Protein AF-A0A381VDG5-F1 (afdb_monomer_lite)

pLDDT: mean 89.16, std 9.41, range [45.03, 95.31]

Structure (mmCIF, N/CA/C/O backbone):
data_AF-A0A381VDG5-F1
#
_entry.id   AF-A0A381VDG5-F1
#
loop_
_atom_site.group_PDB
_atom_site.id
_atom_site.type_symbol
_atom_site.label_atom_id
_atom_site.label_alt_id
_atom_site.label_comp_id
_atom_site.label_asym_id
_atom_site.label_entity_id
_atom_site.label_seq_id
_atom_site.pdbx_PDB_ins_code
_atom_site.Cartn_x
_atom_site.Cartn_y
_atom_site.Cartn_z
_atom_site.occupancy
_atom_site.B_iso_or_equiv
_atom_site.auth_seq_id
_atom_site.auth_comp_id
_atom_site.auth_asym_id
_atom_site.auth_atom_id
_atom_site.pdbx_PDB_model_num
ATOM 1 N N . MET A 1 1 ? 0.666 10.378 -7.211 1.00 64.38 1 MET A N 1
ATOM 2 C CA . MET A 1 1 ? -0.797 10.573 -7.388 1.00 64.38 1 MET A CA 1
ATOM 3 C C . MET A 1 1 ? -1.580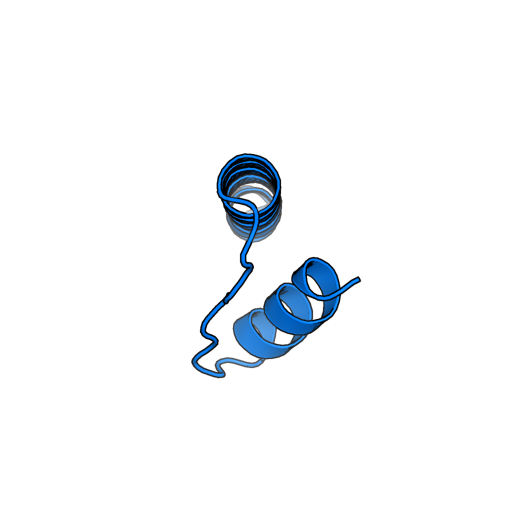 9.275 -7.168 1.00 64.38 1 MET A C 1
ATOM 5 O O . MET A 1 1 ? -2.564 9.321 -6.443 1.00 64.38 1 MET A O 1
ATOM 9 N N . GLY A 1 2 ? -1.144 8.117 -7.692 1.00 85.88 2 GLY A N 1
ATOM 10 C CA . GLY A 1 2 ? -1.847 6.831 -7.500 1.00 85.88 2 GLY A CA 1
ATOM 11 C C . 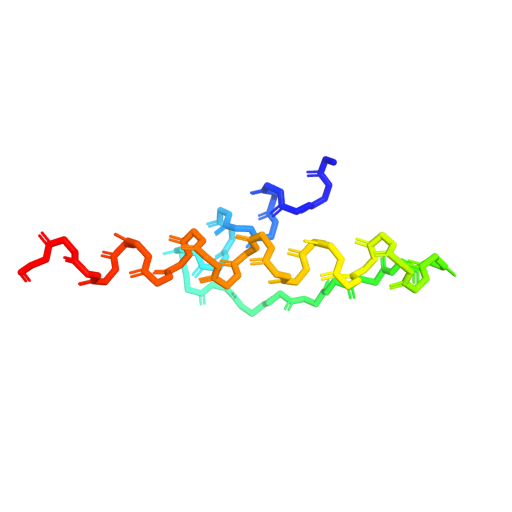GLY A 1 2 ? -2.021 6.382 -6.040 1.00 85.88 2 GLY A C 1
ATOM 12 O O . GLY A 1 2 ? -3.068 5.854 -5.681 1.00 85.88 2 GLY A O 1
ATOM 13 N N . THR A 1 3 ? -1.058 6.685 -5.165 1.00 88.69 3 THR A N 1
ATOM 14 C CA . THR A 1 3 ? -1.103 6.354 -3.729 1.00 88.69 3 THR A CA 1
ATOM 15 C C . THR A 1 3 ? -2.328 6.936 -3.017 1.00 88.69 3 THR A C 1
ATOM 17 O O . THR A 1 3 ? -2.966 6.240 -2.239 1.00 88.69 3 THR A O 1
ATOM 20 N N . GLY A 1 4 ? -2.702 8.186 -3.317 1.00 90.62 4 GLY A N 1
ATOM 21 C CA . GLY A 1 4 ? -3.858 8.838 -2.688 1.00 90.62 4 GLY A CA 1
ATOM 22 C C . GLY A 1 4 ? -5.194 8.238 -3.133 1.00 90.62 4 GLY A C 1
ATOM 23 O O . GLY A 1 4 ? -6.099 8.078 -2.321 1.00 90.62 4 GLY A O 1
ATOM 24 N N . ILE A 1 5 ? -5.293 7.835 -4.403 1.00 92.62 5 ILE A N 1
ATOM 25 C CA . ILE A 1 5 ? -6.471 7.131 -4.931 1.00 92.62 5 ILE A CA 1
ATOM 26 C C . ILE A 1 5 ? -6.602 5.767 -4.249 1.00 92.62 5 ILE A C 1
ATOM 28 O O . ILE A 1 5 ? -7.681 5.415 -3.777 1.00 92.62 5 ILE A O 1
ATOM 32 N N . SER A 1 6 ? -5.490 5.035 -4.133 1.00 92.50 6 SER A N 1
ATOM 33 C CA . SER A 1 6 ? -5.464 3.744 -3.444 1.00 92.50 6 SER A CA 1
ATOM 34 C C . SER A 1 6 ? -5.849 3.868 -1.975 1.00 92.50 6 SER A C 1
ATOM 36 O O . SER A 1 6 ? -6.574 3.020 -1.468 1.00 92.50 6 SER A O 1
ATOM 38 N N . GLN A 1 7 ? -5.398 4.930 -1.304 1.00 91.88 7 GLN A N 1
ATOM 39 C CA . GLN A 1 7 ? -5.765 5.216 0.076 1.00 91.88 7 GLN A CA 1
ATOM 40 C C . GLN A 1 7 ? -7.278 5.413 0.214 1.00 91.88 7 GLN A C 1
ATOM 42 O O . GLN A 1 7 ? -7.908 4.765 1.043 1.00 91.88 7 GLN A O 1
ATOM 47 N N . LEU A 1 8 ? -7.860 6.284 -0.616 1.00 92.81 8 LEU A N 1
ATOM 48 C CA . LEU A 1 8 ? -9.284 6.607 -0.573 1.00 92.81 8 LEU A CA 1
ATOM 49 C C . LEU A 1 8 ? -10.154 5.372 -0.832 1.00 92.81 8 LEU A C 1
ATOM 51 O O . LEU A 1 8 ? -11.109 5.134 -0.096 1.00 92.81 8 LEU A O 1
ATOM 55 N N . ALA A 1 9 ? -9.818 4.592 -1.861 1.00 92.31 9 ALA A N 1
ATOM 56 C CA . ALA A 1 9 ? -10.544 3.377 -2.208 1.00 92.31 9 ALA A CA 1
ATOM 57 C C . ALA A 1 9 ? -10.458 2.327 -1.085 1.00 92.31 9 ALA A C 1
ATOM 59 O O . ALA A 1 9 ? -11.493 1.810 -0.665 1.00 92.31 9 ALA A O 1
ATOM 60 N N . ALA A 1 10 ? -9.267 2.099 -0.518 1.00 90.81 10 ALA A N 1
ATOM 61 C CA . ALA A 1 10 ? -9.083 1.180 0.607 1.00 90.81 10 ALA A CA 1
ATOM 62 C C . ALA A 1 10 ? -9.882 1.605 1.853 1.00 90.81 10 ALA A C 1
ATOM 64 O O . ALA A 1 10 ? -10.504 0.767 2.499 1.00 90.81 10 ALA A O 1
ATOM 65 N N . THR A 1 11 ? -9.950 2.907 2.163 1.00 91.31 11 THR A N 1
ATOM 66 C CA . THR A 1 11 ? -10.774 3.423 3.274 1.00 91.31 11 THR A CA 1
ATOM 67 C C . THR A 1 11 ? -12.273 3.175 3.070 1.00 91.31 11 THR A C 1
ATOM 69 O O . THR A 1 11 ? -13.002 3.028 4.044 1.00 91.31 11 THR A O 1
ATOM 72 N N . HIS A 1 12 ? -12.742 3.083 1.824 1.00 93.25 12 HIS A N 1
ATOM 73 C CA . HIS A 1 12 ? -14.134 2.743 1.504 1.00 93.25 12 HIS A CA 1
ATOM 74 C C . HIS A 1 12 ? -14.363 1.226 1.353 1.00 93.25 12 HIS A C 1
ATOM 76 O O . HIS A 1 12 ? -15.412 0.819 0.860 1.00 93.25 12 HIS A O 1
ATOM 82 N N . GLY A 1 13 ? -13.398 0.394 1.764 1.00 91.12 13 GLY A N 1
ATOM 83 C CA . GLY A 1 13 ? -13.515 -1.067 1.758 1.00 91.12 13 GLY A CA 1
ATOM 84 C C . GLY A 1 13 ? -13.308 -1.724 0.392 1.00 91.12 13 GLY A C 1
ATOM 85 O O . GLY A 1 13 ? -13.705 -2.871 0.213 1.00 91.12 13 GLY A O 1
ATOM 86 N N . TRP A 1 14 ? -12.714 -1.018 -0.574 1.00 95.06 14 TRP A N 1
ATOM 87 C CA . TRP A 1 14 ? -12.375 -1.597 -1.874 1.00 95.06 14 TRP A CA 1
ATOM 88 C C . TRP A 1 14 ? -11.011 -2.280 -1.837 1.00 95.06 14 TRP A C 1
ATOM 90 O O . TRP A 1 14 ? -10.049 -1.730 -1.296 1.00 95.06 14 TRP A O 1
ATOM 100 N N . ASP A 1 15 ? -10.906 -3.426 -2.508 1.00 93.50 15 ASP A N 1
ATOM 101 C CA . ASP A 1 15 ? -9.617 -4.047 -2.799 1.00 93.50 15 ASP A CA 1
ATOM 102 C C . ASP A 1 15 ? -8.877 -3.244 -3.873 1.00 93.50 15 ASP A C 1
ATOM 104 O O . ASP A 1 15 ? -9.414 -2.949 -4.944 1.00 93.50 15 ASP A O 1
ATOM 108 N N . VAL A 1 16 ? -7.620 -2.896 -3.594 1.00 90.88 16 VAL A N 1
ATOM 109 C CA . VAL A 1 16 ? -6.785 -2.098 -4.498 1.00 90.88 16 VAL A CA 1
ATOM 110 C C . VAL A 1 16 ? -5.440 -2.776 -4.715 1.00 90.88 16 VAL A C 1
ATOM 112 O O . VAL A 1 16 ? -4.817 -3.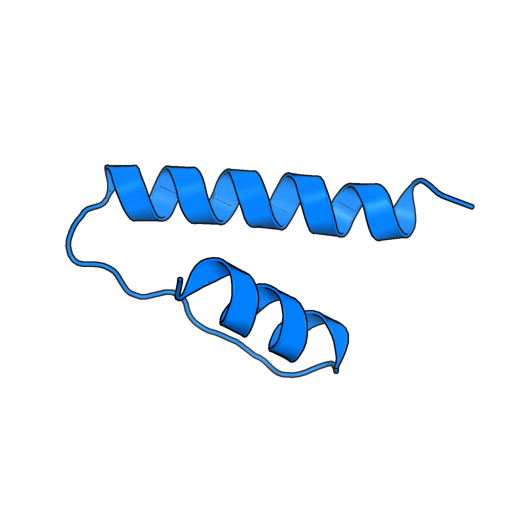264 -3.775 1.00 90.88 16 VAL A O 1
ATOM 115 N N . SER A 1 17 ? -4.960 -2.751 -5.958 1.00 91.81 17 SER A N 1
ATOM 116 C CA . SER A 1 17 ? -3.609 -3.177 -6.319 1.00 91.81 17 SER A CA 1
ATOM 117 C C . SER A 1 17 ? -2.803 -1.992 -6.844 1.00 91.81 17 SER A C 1
ATOM 119 O O . SER A 1 17 ? -3.268 -1.244 -7.705 1.00 91.81 17 SER A O 1
ATOM 121 N N . LEU A 1 18 ? -1.596 -1.813 -6.309 1.00 89.88 18 LEU A N 1
ATOM 122 C CA . LEU A 1 18 ? -0.671 -0.751 -6.694 1.00 89.88 18 LEU A CA 1
ATOM 123 C C . LEU A 1 18 ? 0.390 -1.345 -7.620 1.00 89.88 18 LEU A C 1
ATOM 125 O O . LEU A 1 18 ? 1.138 -2.234 -7.220 1.00 89.88 18 LEU A O 1
ATOM 129 N N . ILE A 1 19 ? 0.427 -0.861 -8.859 1.00 91.56 19 ILE A N 1
ATOM 130 C CA . ILE A 1 19 ? 1.320 -1.354 -9.908 1.00 91.56 19 ILE A CA 1
ATOM 131 C C . ILE A 1 19 ? 2.130 -0.168 -10.418 1.00 91.56 19 ILE A C 1
ATOM 133 O O . ILE A 1 19 ? 1.561 0.818 -10.884 1.00 91.56 19 ILE A O 1
ATOM 137 N N . ASP A 1 20 ? 3.451 -0.271 -10.322 1.00 90.69 20 ASP A N 1
ATOM 138 C CA . ASP A 1 20 ? 4.399 0.719 -10.827 1.00 90.69 20 ASP A CA 1
ATOM 139 C C . ASP A 1 20 ? 5.600 -0.015 -11.442 1.00 90.69 20 ASP A C 1
ATOM 141 O O . ASP A 1 20 ? 5.971 -1.098 -10.982 1.00 90.69 20 ASP A O 1
ATOM 145 N N . SER A 1 21 ? 6.189 0.545 -12.499 1.00 95.31 21 SER A N 1
ATOM 146 C CA . SER A 1 21 ? 7.399 -0.003 -13.125 1.00 95.31 21 SER A CA 1
ATOM 147 C C . SER A 1 21 ? 8.664 0.321 -12.325 1.00 95.31 21 SER A C 1
ATOM 149 O O . SER A 1 21 ? 9.681 -0.353 -12.488 1.00 95.31 21 SER A O 1
ATOM 151 N N . ASN A 1 22 ? 8.607 1.323 -11.446 1.00 94.75 22 ASN A N 1
ATOM 152 C CA . ASN A 1 22 ? 9.681 1.696 -10.541 1.00 94.75 22 ASN A CA 1
ATOM 153 C C . ASN A 1 22 ? 9.457 1.083 -9.146 1.00 94.75 22 ASN A C 1
ATOM 155 O O . ASN A 1 22 ? 8.584 1.506 -8.383 1.00 94.75 22 ASN A O 1
ATOM 159 N N . LE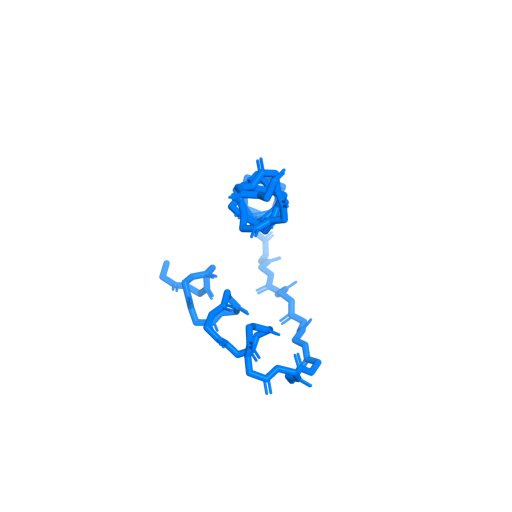U A 1 23 ? 10.298 0.110 -8.790 1.00 93.94 23 LEU A N 1
ATOM 160 C CA . LEU A 1 23 ? 10.225 -0.600 -7.510 1.00 93.94 23 LEU A CA 1
ATOM 161 C C . LEU A 1 23 ? 10.469 0.310 -6.296 1.00 93.94 23 LEU A C 1
ATOM 163 O O . LEU A 1 23 ? 9.843 0.103 -5.255 1.00 93.94 23 LEU A O 1
ATOM 167 N N . ASP A 1 24 ? 11.316 1.333 -6.421 1.00 94.44 24 ASP A N 1
ATOM 168 C CA . ASP A 1 24 ? 11.600 2.267 -5.325 1.00 94.44 24 ASP A CA 1
ATOM 169 C C . ASP A 1 24 ? 10.374 3.140 -5.026 1.00 94.44 24 ASP A C 1
ATOM 171 O O . ASP A 1 24 ? 9.971 3.304 -3.870 1.00 94.44 24 ASP A O 1
ATOM 175 N N . ALA A 1 25 ? 9.717 3.638 -6.079 1.00 91.81 25 ALA A N 1
ATOM 176 C CA . ALA A 1 25 ? 8.480 4.409 -5.964 1.00 91.81 25 ALA A CA 1
ATOM 177 C C . ALA A 1 25 ? 7.326 3.561 -5.395 1.00 91.81 25 ALA A C 1
ATOM 179 O O . ALA A 1 25 ? 6.522 4.049 -4.587 1.00 91.81 25 ALA A O 1
ATOM 180 N N . LEU A 1 26 ? 7.270 2.276 -5.764 1.00 93.81 26 LEU A N 1
ATOM 181 C CA . LEU A 1 26 ? 6.313 1.316 -5.219 1.00 93.81 26 LEU A CA 1
ATOM 182 C C . LEU A 1 26 ? 6.554 1.071 -3.722 1.00 93.81 26 LEU A C 1
ATOM 184 O O . LEU A 1 26 ? 5.613 1.123 -2.925 1.00 93.81 26 LEU A O 1
ATOM 188 N N . GLY A 1 27 ? 7.812 0.871 -3.323 1.00 94.44 27 GLY A N 1
ATOM 189 C CA . GLY A 1 27 ? 8.208 0.718 -1.923 1.00 94.44 27 GLY A CA 1
ATOM 190 C C . GLY A 1 27 ? 7.854 1.947 -1.084 1.00 94.44 27 GLY A C 1
ATOM 191 O O . GLY A 1 27 ? 7.267 1.819 -0.006 1.00 94.44 27 GLY A O 1
ATOM 192 N N . GLN A 1 28 ? 8.123 3.146 -1.604 1.00 93.94 28 GLN A N 1
ATOM 193 C CA . GLN A 1 28 ? 7.766 4.397 -0.935 1.00 93.94 28 GLN A CA 1
ATOM 194 C C . GLN A 1 28 ? 6.247 4.564 -0.795 1.00 93.94 28 GLN A C 1
ATOM 196 O O . GLN A 1 28 ? 5.761 4.927 0.280 1.00 93.94 28 GLN A O 1
ATOM 201 N N . SER A 1 29 ? 5.487 4.239 -1.844 1.00 93.62 29 SER A N 1
ATOM 202 C CA . SER A 1 29 ? 4.019 4.273 -1.817 1.00 93.62 29 SER A CA 1
ATOM 203 C C . SER A 1 29 ? 3.439 3.302 -0.790 1.00 93.62 29 SER A C 1
ATOM 205 O O . SER A 1 29 ? 2.536 3.676 -0.041 1.00 93.62 29 SER A O 1
ATOM 207 N N . ARG A 1 30 ? 3.988 2.084 -0.695 1.00 92.81 30 ARG A N 1
ATOM 208 C CA . ARG A 1 30 ? 3.583 1.085 0.304 1.00 92.81 30 ARG A CA 1
ATOM 209 C C . ARG A 1 30 ? 3.844 1.567 1.730 1.00 92.81 30 ARG A C 1
ATOM 211 O O . ARG A 1 30 ? 2.948 1.491 2.565 1.00 92.81 30 ARG A O 1
ATOM 218 N N . SER A 1 31 ? 5.042 2.081 2.008 1.00 93.94 31 SER A N 1
ATOM 219 C CA . SER A 1 31 ? 5.400 2.602 3.335 1.00 93.94 31 SER A CA 1
ATOM 220 C C . SER A 1 31 ? 4.530 3.794 3.737 1.00 93.94 31 SER A C 1
ATOM 222 O O . SER A 1 31 ? 4.091 3.885 4.884 1.00 93.94 31 SER A O 1
ATOM 224 N N . SER A 1 32 ? 4.231 4.682 2.784 1.00 92.25 32 SER A N 1
ATOM 225 C CA . SER A 1 32 ? 3.326 5.812 2.996 1.00 92.25 32 SER A CA 1
ATOM 226 C C . SER A 1 32 ? 1.905 5.346 3.331 1.00 92.25 32 SER A C 1
ATOM 228 O O . SER A 1 32 ? 1.360 5.780 4.346 1.00 92.25 32 SER A O 1
ATOM 230 N N . LEU A 1 33 ? 1.339 4.415 2.550 1.00 91.62 33 LEU A N 1
ATOM 231 C CA . LEU A 1 33 ? 0.014 3.842 2.814 1.00 91.62 33 LEU A CA 1
ATOM 232 C C . LEU A 1 33 ? -0.052 3.154 4.173 1.00 91.62 33 LEU A C 1
ATOM 234 O O . LEU A 1 33 ? -0.983 3.404 4.930 1.00 91.62 33 LEU A O 1
ATOM 238 N N . HIS A 1 34 ? 0.948 2.340 4.508 1.00 92.00 34 HIS A N 1
ATOM 239 C CA . HIS A 1 34 ? 1.011 1.653 5.794 1.00 92.00 34 HIS A CA 1
ATOM 240 C C . HIS A 1 34 ? 1.030 2.642 6.967 1.00 92.00 34 HIS A C 1
ATOM 242 O O . HIS A 1 34 ? 0.253 2.504 7.906 1.00 92.00 34 HIS A O 1
ATOM 248 N N . SER A 1 35 ? 1.858 3.691 6.892 1.00 92.69 35 SER A N 1
ATOM 249 C CA . SER A 1 35 ? 1.908 4.711 7.944 1.00 92.69 35 SER A CA 1
ATOM 250 C C . SER A 1 35 ? 0.583 5.461 8.094 1.00 92.69 35 SER A C 1
ATOM 252 O O . SER A 1 35 ? 0.148 5.703 9.218 1.00 92.69 35 SER A O 1
ATOM 254 N N . VAL A 1 36 ? -0.063 5.834 6.987 1.00 90.12 36 VAL A N 1
ATOM 255 C CA . VAL A 1 36 ? -1.336 6.564 7.034 1.00 90.12 36 VAL A CA 1
ATOM 256 C C . VAL A 1 36 ? -2.461 5.681 7.567 1.00 90.12 36 VAL A C 1
ATOM 258 O O . VAL A 1 36 ? -3.208 6.132 8.429 1.00 90.12 36 VAL A O 1
ATOM 261 N N . MET A 1 37 ? -2.558 4.432 7.107 1.00 88.50 37 MET A N 1
ATOM 262 C CA . MET A 1 37 ? -3.575 3.488 7.574 1.00 88.50 37 MET A CA 1
ATOM 263 C C . MET A 1 37 ? -3.413 3.169 9.061 1.00 88.50 37 MET A C 1
ATOM 265 O O . MET A 1 37 ? -4.397 3.224 9.791 1.00 88.50 37 MET A O 1
ATOM 269 N N . ASN A 1 38 ? -2.186 2.949 9.545 1.00 91.00 38 ASN A N 1
ATOM 270 C CA . ASN A 1 38 ? -1.954 2.716 10.974 1.00 91.00 38 ASN A CA 1
ATOM 271 C C . ASN A 1 38 ? -2.362 3.923 11.827 1.00 91.00 38 ASN A C 1
ATOM 273 O O . ASN A 1 38 ? -3.031 3.752 12.838 1.00 91.00 38 ASN A O 1
ATOM 277 N N . ARG A 1 39 ? -2.069 5.155 11.387 1.00 89.44 39 ARG A N 1
ATOM 278 C CA . ARG A 1 39 ? -2.502 6.376 12.097 1.00 89.44 39 ARG A CA 1
ATOM 279 C C . ARG A 1 39 ? -4.020 6.540 12.186 1.00 89.44 39 ARG A C 1
ATOM 281 O O . ARG A 1 39 ? -4.484 7.275 13.053 1.00 89.44 39 ARG A O 1
ATOM 288 N N . LEU A 1 40 ? -4.783 5.945 11.268 1.00 84.75 40 LEU A N 1
ATOM 289 C CA . LEU A 1 40 ? -6.247 5.952 11.335 1.00 84.75 40 LEU A CA 1
ATOM 290 C C . LEU A 1 40 ? -6.771 4.991 12.411 1.00 84.75 40 LEU A C 1
ATOM 292 O O . LEU A 1 40 ? -7.860 5.225 12.920 1.00 84.75 40 LEU A O 1
ATOM 296 N N . VAL A 1 41 ? -5.994 3.964 12.772 1.00 84.75 41 VAL A N 1
ATOM 297 C CA . VAL A 1 41 ? -6.319 2.992 13.829 1.00 84.75 41 VAL A CA 1
ATOM 298 C C . VAL A 1 41 ? -5.774 3.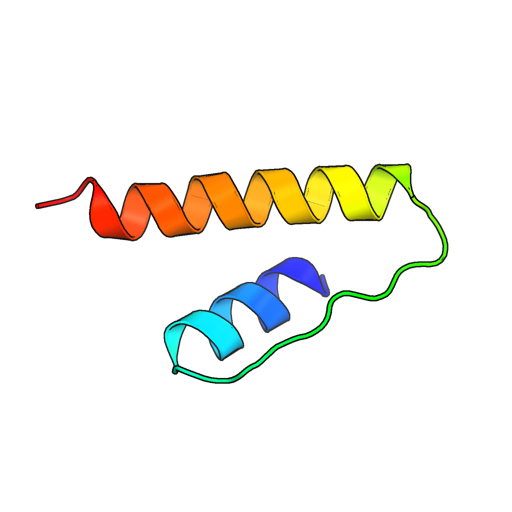434 15.194 1.00 84.75 41 VAL A C 1
ATOM 300 O O . VAL A 1 41 ? -6.452 3.288 16.197 1.00 84.75 41 VAL A O 1
ATOM 303 N N . GLU A 1 42 ? -4.580 4.030 15.246 1.00 85.94 42 GLU A N 1
ATOM 304 C CA . GLU A 1 42 ? -3.919 4.490 16.487 1.00 85.94 42 GLU A CA 1
ATOM 305 C C . GLU A 1 42 ? -4.599 5.696 17.169 1.00 85.94 42 GLU A C 1
ATOM 307 O O . GLU A 1 42 ? -4.141 6.151 18.214 1.00 85.94 42 GLU A O 1
ATOM 312 N N . LYS A 1 43 ? -5.648 6.269 16.568 1.00 60.50 43 LYS A N 1
ATOM 313 C CA . LYS A 1 43 ? -6.364 7.444 17.094 1.00 60.50 43 LYS A CA 1
ATOM 314 C C . LYS A 1 43 ? -7.547 7.114 18.017 1.00 60.50 43 LYS A C 1
ATOM 316 O O . LYS A 1 43 ? -8.311 8.030 18.324 1.00 60.50 43 LYS A O 1
ATOM 321 N N . GLU A 1 44 ? -7.669 5.870 18.473 1.00 45.03 44 GLU A N 1
ATOM 322 C CA . GLU A 1 44 ? -8.575 5.464 19.562 1.00 45.03 44 GLU A CA 1
ATOM 323 C C . GLU A 1 44 ? -7.827 5.202 20.874 1.00 45.03 44 GLU A C 1
ATOM 325 O O . GLU A 1 44 ? -6.757 4.551 20.837 1.00 45.03 44 GLU A O 1
#

Foldseek 3Di:
DVLVVQLVCVVVVHDDDDDDPDPVVVVVSVVVSVVVVVVVVVPD

Organism: NCBI:txid408172

Secondary structure (DSSP, 8-state):
-HHHHHHHHHHTT-------S-HHHHHHHHHHHHHHHHHHHTT-

Sequence (44 aa):
MGTGISQLAATHGWDVSLIDSNLDALGQSRSSLHSVMNRLVEKE

R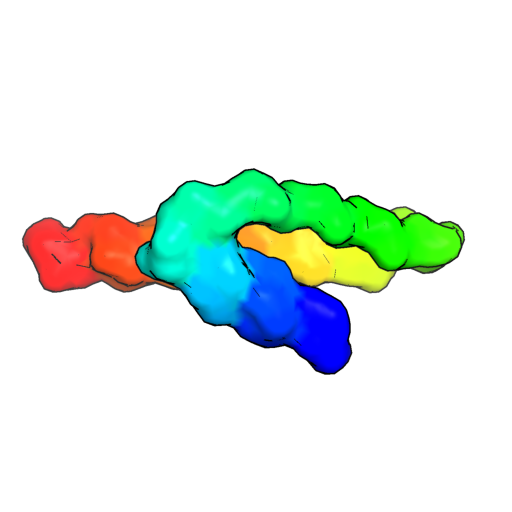adius of gyration: 10.9 Å; chains: 1; bounding box: 26×15×33 Å

InterPro domains:
  IPR006176 3-hydroxyacyl-CoA dehydrogenase, NAD binding [PF02737] (1-43)